Protein AF-A0AAD9R3Z1-F1 (afdb_monomer_lite)

pLDDT: mean 74.94, std 15.45, range [38.84, 93.56]

Organism: Acropora cervicornis (NCBI:txid6130)

Sequence (101 aa):
MEQMSFESDPRYQEARKKLLFSDGVRTALVLTSLLTLFPIGIVSIVFWILARKAGGRGSKRQEAENYHEAETMALTSISFGLCAVLTIFICIPQLRDYGVE

Secondary structure (DSSP, 8-state):
-----GGG-HHHHHHHTTSTTTSHHHHHHHHHHHHTHHHHHHHHHHHHHHHHHHHHTT-HHHHHHHHHHHHHHHHHHHHHHHHHHHHHHHHHHHHHTT---

Structure (mmCIF, N/CA/C/O backbone):
data_AF-A0AAD9R3Z1-F1
#
_entry.id   AF-A0AAD9R3Z1-F1
#
loop_
_atom_site.group_PDB
_atom_site.id
_atom_site.type_symbol
_atom_site.label_atom_id
_atom_site.label_alt_id
_atom_site.label_comp_id
_atom_site.label_asym_id
_atom_site.label_entity_id
_atom_site.label_seq_id
_atom_site.pdbx_PDB_ins_code
_atom_site.Cartn_x
_atom_site.Cartn_y
_atom_site.Cartn_z
_atom_site.occupancy
_atom_site.B_iso_or_equiv
_atom_site.auth_seq_id
_atom_site.auth_comp_id
_atom_site.auth_asym_id
_atom_site.auth_atom_id
_atom_site.pdbx_PDB_model_num
ATOM 1 N N . MET A 1 1 ? 39.794 10.549 -30.277 1.00 39.59 1 MET A N 1
ATOM 2 C CA . MET A 1 1 ? 39.083 9.535 -29.475 1.00 39.59 1 MET A CA 1
ATOM 3 C C . MET A 1 1 ? 37.641 9.593 -29.910 1.00 39.59 1 MET A C 1
ATOM 5 O O . MET A 1 1 ? 36.963 10.559 -29.589 1.00 39.59 1 MET A O 1
ATOM 9 N N . GLU A 1 2 ? 37.241 8.654 -30.761 1.00 43.34 2 GLU A N 1
ATOM 10 C CA . GLU A 1 2 ? 35.871 8.552 -31.252 1.00 43.34 2 GLU A CA 1
ATOM 11 C C . GLU A 1 2 ? 34.938 8.356 -30.056 1.00 43.34 2 GLU A C 1
ATOM 13 O O . GLU A 1 2 ? 35.079 7.394 -29.300 1.00 43.34 2 GLU A O 1
ATOM 18 N N . GLN A 1 3 ? 34.002 9.286 -29.871 1.00 44.81 3 GLN A N 1
ATOM 19 C CA . GLN A 1 3 ? 32.783 9.024 -29.120 1.00 44.81 3 GLN A CA 1
ATOM 20 C C . GLN A 1 3 ? 32.008 7.974 -29.917 1.00 44.81 3 GLN A C 1
ATOM 22 O O . GLN A 1 3 ? 31.123 8.297 -30.704 1.00 44.81 3 GLN A O 1
ATOM 27 N N . MET A 1 4 ? 32.394 6.708 -29.768 1.00 46.19 4 MET A N 1
ATOM 28 C CA . MET A 1 4 ? 31.531 5.595 -30.122 1.00 46.19 4 MET A CA 1
ATOM 29 C C . MET A 1 4 ? 30.273 5.810 -29.281 1.00 46.19 4 MET A C 1
ATOM 31 O O . MET A 1 4 ? 30.323 5.728 -28.054 1.00 46.19 4 MET A O 1
ATOM 35 N N . SER A 1 5 ? 29.205 6.265 -29.938 1.00 54.53 5 SER A N 1
ATOM 36 C CA . SER A 1 5 ? 27.940 6.611 -29.303 1.00 54.53 5 SER A CA 1
ATOM 37 C C . SER A 1 5 ? 27.541 5.453 -28.391 1.00 54.53 5 SER A C 1
ATOM 39 O O . SER A 1 5 ? 27.320 4.338 -28.862 1.00 54.53 5 SER A O 1
ATOM 41 N N . PHE A 1 6 ? 27.503 5.700 -27.082 1.00 54.81 6 PHE A N 1
ATOM 42 C CA . PHE A 1 6 ? 27.149 4.707 -26.065 1.00 54.81 6 PHE A CA 1
ATOM 43 C C . PHE A 1 6 ? 25.771 4.068 -26.348 1.00 54.81 6 PHE A C 1
ATOM 45 O O . PHE A 1 6 ? 25.531 2.918 -25.995 1.00 54.81 6 PHE A O 1
ATOM 52 N N . GLU A 1 7 ? 24.899 4.772 -27.080 1.00 55.41 7 GLU A N 1
ATOM 53 C CA . GLU A 1 7 ? 23.609 4.279 -27.588 1.00 55.41 7 GLU A CA 1
ATOM 54 C C . GLU A 1 7 ? 23.714 3.205 -28.682 1.00 55.41 7 GLU A C 1
ATOM 56 O O . GLU A 1 7 ? 22.800 2.385 -28.830 1.00 55.41 7 GLU A O 1
ATOM 61 N N . SER A 1 8 ? 24.809 3.199 -29.445 1.00 57.25 8 SER A N 1
ATOM 62 C CA . SER A 1 8 ? 25.061 2.258 -30.545 1.00 57.25 8 SER A CA 1
ATOM 63 C C . SER A 1 8 ? 25.793 0.982 -30.114 1.00 57.25 8 SER A C 1
ATOM 65 O O . SER A 1 8 ? 25.954 0.070 -30.925 1.00 57.25 8 SER A O 1
ATOM 67 N N . ASP A 1 9 ? 26.205 0.881 -28.843 1.00 67.75 9 ASP A N 1
ATOM 68 C CA . ASP A 1 9 ? 26.848 -0.325 -28.323 1.00 67.75 9 ASP A CA 1
ATOM 69 C C . ASP A 1 9 ? 25.824 -1.483 -28.262 1.00 67.75 9 ASP A C 1
ATOM 71 O O . ASP A 1 9 ? 24.805 -1.390 -27.560 1.00 67.75 9 ASP A O 1
ATOM 75 N N . PRO A 1 10 ? 26.068 -2.608 -28.961 1.00 67.06 10 PRO A N 1
ATOM 76 C CA . PRO A 1 10 ? 25.160 -3.751 -28.963 1.00 67.06 10 PRO A CA 1
ATOM 77 C C . PRO A 1 10 ? 24.944 -4.342 -27.562 1.00 67.06 10 PRO A C 1
ATOM 79 O O . PRO A 1 10 ? 23.859 -4.853 -27.283 1.00 67.06 10 PRO A O 1
ATOM 82 N N . ARG A 1 11 ? 25.915 -4.229 -26.644 1.00 69.12 11 ARG A N 1
ATOM 83 C CA . ARG A 1 11 ? 25.767 -4.685 -25.250 1.00 69.12 11 ARG A CA 1
ATOM 84 C C . ARG A 1 11 ? 24.831 -3.784 -24.453 1.00 69.12 11 ARG A C 1
ATOM 86 O O . ARG A 1 11 ? 24.079 -4.281 -23.614 1.00 69.12 11 ARG A O 1
ATOM 93 N N . TYR A 1 12 ? 24.847 -2.480 -24.727 1.00 65.94 12 TYR A N 1
ATOM 94 C CA . TYR A 1 12 ? 23.915 -1.526 -24.128 1.00 65.94 12 TYR A CA 1
ATOM 95 C C . TYR A 1 12 ? 22.488 -1.790 -24.627 1.00 65.94 12 TYR A C 1
ATOM 97 O O . TYR A 1 12 ? 21.566 -1.907 -23.823 1.00 65.94 12 TYR A O 1
ATOM 105 N N . GLN A 1 13 ? 22.310 -2.024 -25.929 1.00 62.50 13 GLN A N 1
ATOM 106 C CA . GLN A 1 13 ? 21.031 -2.429 -26.534 1.00 62.50 13 GLN A CA 1
ATOM 107 C C . GLN A 1 13 ? 20.489 -3.754 -25.957 1.00 62.50 13 GLN A C 1
ATOM 109 O O . GLN A 1 13 ? 19.287 -3.908 -25.727 1.00 62.50 13 GLN A O 1
ATOM 114 N N . GLU A 1 14 ? 21.362 -4.718 -25.676 1.00 65.12 14 GLU A N 1
ATOM 115 C CA . GLU A 1 14 ? 20.974 -6.016 -25.118 1.00 65.12 14 GLU A CA 1
ATOM 116 C C . GLU A 1 14 ? 20.652 -5.946 -23.614 1.00 65.12 14 GLU A C 1
ATOM 118 O O . GLU A 1 14 ? 19.704 -6.581 -23.145 1.00 65.12 14 GLU A O 1
ATOM 123 N N . ALA A 1 15 ? 21.382 -5.122 -22.854 1.00 64.50 15 ALA A N 1
ATOM 124 C CA . ALA A 1 15 ? 21.049 -4.793 -21.468 1.00 64.50 15 ALA A CA 1
ATOM 125 C C . ALA A 1 15 ? 19.725 -4.013 -21.371 1.00 64.50 15 ALA A C 1
ATOM 127 O O . ALA A 1 15 ? 18.929 -4.260 -20.464 1.00 64.50 15 ALA A O 1
ATOM 128 N N . ARG A 1 16 ? 19.439 -3.145 -22.350 1.00 62.16 16 ARG A N 1
ATOM 129 C CA . ARG A 1 16 ? 18.180 -2.391 -22.465 1.00 62.16 16 ARG A CA 1
ATOM 130 C C . ARG A 1 16 ? 16.954 -3.280 -22.646 1.00 62.16 16 ARG A C 1
ATOM 132 O O . ARG A 1 16 ? 15.946 -3.053 -21.987 1.00 62.16 16 ARG A O 1
ATOM 139 N N . LYS A 1 17 ? 17.040 -4.338 -23.458 1.00 61.06 17 LYS A N 1
ATOM 140 C CA . LYS A 1 17 ? 15.951 -5.329 -23.616 1.00 61.06 17 LYS A CA 1
ATOM 141 C C . LYS A 1 17 ? 15.630 -6.096 -22.326 1.00 61.06 17 LYS A C 1
ATOM 143 O O . LYS A 1 17 ? 14.584 -6.727 -22.217 1.00 61.06 17 LYS A O 1
ATOM 148 N N . LYS A 1 18 ? 16.524 -6.055 -21.334 1.00 63.00 18 LYS A N 1
ATOM 149 C CA . LYS A 1 18 ? 16.330 -6.670 -20.012 1.00 63.00 18 LYS A CA 1
ATOM 150 C C . LYS A 1 18 ? 15.752 -5.690 -18.986 1.00 63.00 18 LYS A C 1
ATOM 152 O O . LYS A 1 18 ? 15.618 -6.067 -17.822 1.00 63.00 18 LYS A O 1
ATOM 157 N N . LEU A 1 19 ? 15.413 -4.457 -19.369 1.00 64.25 19 LEU A N 1
ATOM 158 C CA . LEU A 1 19 ? 14.803 -3.489 -18.459 1.00 64.25 19 LEU A CA 1
ATOM 159 C C . LEU A 1 19 ? 13.383 -3.910 -18.067 1.00 64.25 19 LEU A C 1
ATOM 161 O O . LEU A 1 19 ? 12.645 -4.513 -18.847 1.00 64.25 19 LEU A O 1
ATOM 165 N N . LEU A 1 20 ? 13.015 -3.577 -16.829 1.00 58.25 20 LEU A N 1
ATOM 166 C CA . LEU A 1 20 ? 11.794 -4.016 -16.142 1.00 58.25 20 LEU A CA 1
ATOM 167 C C . LEU A 1 20 ? 10.493 -3.715 -16.900 1.00 58.25 20 LEU A C 1
ATOM 169 O O . LEU A 1 20 ? 9.535 -4.466 -16.756 1.00 58.25 20 LEU A O 1
ATOM 173 N N . PHE A 1 21 ? 10.485 -2.666 -17.725 1.00 58.59 21 PHE A N 1
ATOM 174 C CA . PHE A 1 21 ? 9.307 -2.210 -18.464 1.00 58.59 21 PHE A CA 1
ATOM 175 C C . PHE A 1 21 ? 9.384 -2.413 -19.983 1.00 58.59 21 PHE A C 1
ATOM 177 O O . PHE A 1 21 ? 8.417 -2.119 -20.675 1.00 58.59 21 PHE A O 1
ATOM 184 N N . SER A 1 22 ? 10.501 -2.931 -20.517 1.00 60.00 22 SER A N 1
ATOM 185 C CA . SER A 1 22 ? 10.593 -3.265 -21.953 1.00 60.00 22 SER A CA 1
ATOM 186 C C . SER A 1 22 ? 9.930 -4.612 -22.277 1.00 60.00 22 SER A C 1
ATOM 188 O O . SER A 1 22 ? 9.587 -4.892 -23.420 1.00 60.00 22 SER A O 1
ATOM 190 N N . ASP A 1 23 ? 9.720 -5.434 -21.246 1.00 65.06 23 ASP A N 1
ATOM 191 C CA . ASP A 1 23 ? 9.065 -6.734 -21.326 1.00 65.06 23 ASP A CA 1
ATOM 192 C C . ASP A 1 23 ? 7.702 -6.666 -20.616 1.00 65.06 23 ASP A C 1
ATOM 194 O O . ASP A 1 23 ? 7.613 -6.439 -19.401 1.00 65.06 23 ASP A O 1
ATOM 198 N N . GLY A 1 24 ? 6.619 -6.844 -21.380 1.00 63.09 24 GLY A N 1
ATOM 199 C CA . GLY A 1 24 ? 5.245 -6.787 -20.872 1.00 63.09 24 GLY A CA 1
ATOM 200 C C . GLY A 1 24 ? 4.980 -7.799 -19.754 1.00 63.09 24 GLY A C 1
ATOM 201 O O . GLY A 1 24 ? 4.191 -7.522 -18.851 1.00 63.09 24 GLY A O 1
ATOM 202 N N . VAL A 1 25 ? 5.703 -8.925 -19.743 1.00 68.44 25 VAL A N 1
ATOM 203 C CA . VAL A 1 25 ? 5.595 -9.952 -18.695 1.00 68.44 25 VAL A CA 1
ATOM 204 C C . VAL A 1 25 ? 6.157 -9.447 -17.366 1.00 68.44 25 VAL A C 1
ATOM 206 O O . VAL A 1 25 ? 5.552 -9.661 -16.317 1.00 68.44 25 VAL A O 1
ATOM 209 N N . ARG A 1 26 ? 7.282 -8.723 -17.388 1.00 67.06 26 ARG A N 1
ATOM 210 C CA . ARG A 1 26 ? 7.897 -8.149 -16.178 1.00 67.06 26 ARG A CA 1
ATOM 211 C C . ARG A 1 26 ? 7.054 -7.019 -15.604 1.00 67.06 26 ARG A C 1
ATOM 213 O O . ARG A 1 26 ? 6.835 -6.979 -14.395 1.00 67.06 26 ARG A O 1
ATOM 220 N N . THR A 1 27 ? 6.513 -6.168 -16.473 1.00 69.75 27 THR A N 1
ATOM 221 C CA . THR A 1 27 ? 5.565 -5.114 -16.080 1.00 69.75 27 THR A CA 1
ATOM 222 C C . THR A 1 27 ? 4.315 -5.715 -15.443 1.00 69.75 27 THR A C 1
ATOM 224 O O . THR A 1 27 ? 3.901 -5.284 -14.367 1.00 69.75 27 THR A O 1
ATOM 227 N N . ALA A 1 28 ? 3.745 -6.759 -16.054 1.00 70.00 28 ALA A N 1
ATOM 228 C CA . ALA A 1 28 ? 2.603 -7.474 -15.496 1.00 70.00 28 ALA A CA 1
ATOM 229 C C . ALA A 1 28 ? 2.931 -8.105 -14.135 1.00 70.00 28 ALA A C 1
ATOM 231 O O . ALA A 1 28 ? 2.103 -8.053 -13.229 1.00 70.00 28 ALA A O 1
ATOM 232 N N . LEU A 1 29 ? 4.140 -8.642 -13.949 1.00 75.62 29 LEU A N 1
ATOM 233 C CA . LEU A 1 29 ? 4.573 -9.246 -12.687 1.00 75.62 29 LEU A CA 1
ATOM 234 C C . LEU A 1 29 ? 4.706 -8.207 -11.559 1.00 75.62 29 LEU A C 1
ATOM 236 O O . LEU A 1 29 ? 4.288 -8.473 -10.433 1.00 75.62 29 LEU A O 1
ATOM 240 N N . VAL A 1 30 ? 5.194 -7.000 -11.867 1.00 74.69 30 VAL A N 1
ATOM 241 C CA . VAL A 1 30 ? 5.237 -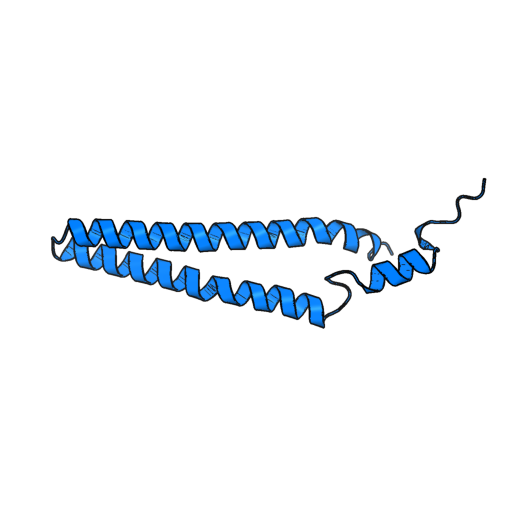5.864 -10.925 1.00 74.69 30 VAL A CA 1
ATOM 242 C C . VAL A 1 30 ? 3.833 -5.341 -10.601 1.00 74.69 30 VAL A C 1
ATOM 244 O O . VAL A 1 30 ? 3.512 -5.086 -9.444 1.00 74.69 30 VAL A O 1
ATOM 247 N N . LEU A 1 31 ? 2.953 -5.215 -11.594 1.00 73.50 31 LEU A N 1
ATOM 248 C CA . LEU A 1 31 ? 1.560 -4.821 -11.347 1.00 73.50 31 LEU A CA 1
ATOM 249 C C . LEU A 1 31 ? 0.799 -5.888 -10.542 1.00 73.50 31 LEU A C 1
ATOM 251 O O . LEU A 1 31 ? -0.032 -5.563 -9.696 1.00 73.50 31 LEU A O 1
ATOM 255 N N . THR A 1 32 ? 1.117 -7.166 -10.751 1.00 77.50 32 THR A N 1
ATOM 256 C CA . THR A 1 32 ? 0.523 -8.276 -9.994 1.00 77.50 32 THR A CA 1
ATOM 257 C C . THR A 1 32 ? 1.048 -8.332 -8.560 1.00 77.50 32 THR A C 1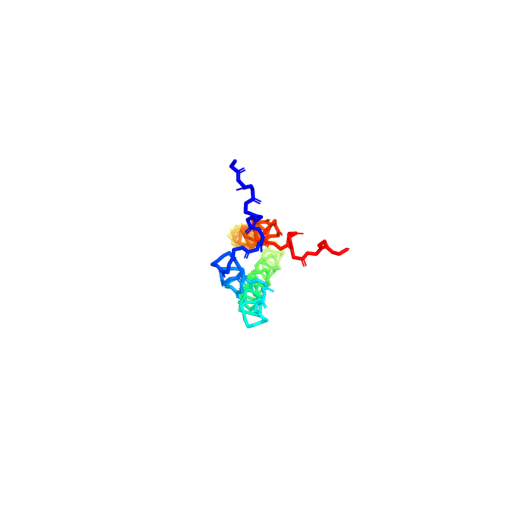
ATOM 259 O O . THR A 1 32 ? 0.297 -8.679 -7.652 1.00 77.50 32 THR A O 1
ATOM 262 N N . SER A 1 33 ? 2.299 -7.943 -8.300 1.00 76.00 33 SER A N 1
ATOM 263 C CA . SER A 1 33 ? 2.784 -7.845 -6.918 1.00 76.00 33 SER A CA 1
ATOM 264 C C . SER A 1 33 ? 2.097 -6.706 -6.156 1.00 76.00 33 SER A C 1
ATOM 266 O O . SER A 1 33 ? 1.761 -6.873 -4.984 1.00 76.00 33 SER A O 1
ATOM 268 N N . LEU A 1 34 ? 1.765 -5.602 -6.833 1.00 73.19 34 LEU A N 1
ATOM 269 C CA . LEU A 1 34 ? 0.980 -4.497 -6.269 1.00 73.19 34 LEU A CA 1
ATOM 270 C C . LEU A 1 34 ? -0.455 -4.889 -5.883 1.00 73.19 34 LEU A C 1
ATOM 272 O O . LEU A 1 34 ? -0.995 -4.348 -4.917 1.00 73.19 34 LEU A O 1
ATOM 276 N N . LEU A 1 35 ? -1.063 -5.861 -6.575 1.00 78.50 35 LEU A N 1
ATOM 277 C CA . LEU A 1 35 ? -2.401 -6.379 -6.250 1.00 78.50 35 LEU A CA 1
ATOM 278 C C . LEU A 1 35 ? -2.489 -6.940 -4.823 1.00 78.50 35 LEU A C 1
ATOM 280 O O . LEU A 1 35 ? -3.557 -6.890 -4.217 1.00 78.50 35 LEU A O 1
ATOM 284 N N . THR A 1 36 ? -1.378 -7.419 -4.257 1.00 75.31 36 THR A N 1
ATOM 285 C CA . THR A 1 36 ? -1.340 -7.938 -2.878 1.00 75.31 36 THR A CA 1
ATOM 286 C C . THR A 1 36 ? -1.485 -6.851 -1.810 1.00 75.31 36 THR A C 1
ATOM 288 O O . THR A 1 36 ? -1.841 -7.160 -0.675 1.00 75.31 36 THR A O 1
ATOM 291 N N . LEU A 1 37 ? -1.298 -5.575 -2.161 1.00 74.88 37 LEU A N 1
ATOM 292 C CA . LEU A 1 37 ? -1.467 -4.449 -1.235 1.00 74.88 37 LEU A CA 1
ATOM 293 C C . LEU A 1 37 ? -2.933 -4.048 -1.059 1.00 74.88 37 LEU A C 1
ATOM 295 O O . LEU A 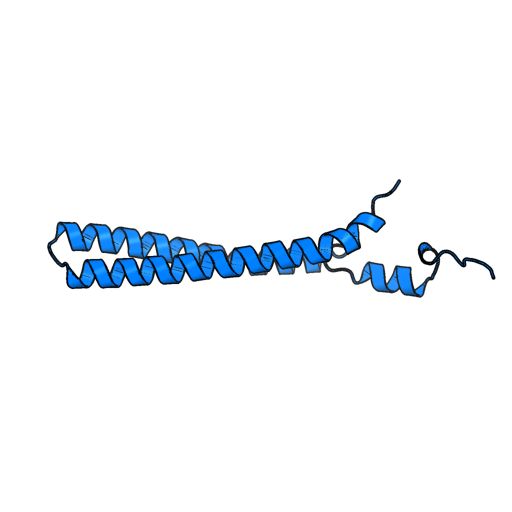1 37 ? -3.331 -3.585 0.008 1.00 74.88 37 LEU A O 1
ATOM 299 N N . PHE A 1 38 ? -3.759 -4.284 -2.079 1.00 77.94 38 PHE A N 1
ATOM 300 C CA . PHE A 1 38 ? -5.192 -4.006 -2.039 1.00 77.94 38 PHE A CA 1
ATOM 301 C C . PHE A 1 38 ? -5.930 -4.712 -0.880 1.00 77.94 38 PHE A C 1
ATOM 303 O O . PHE A 1 38 ? -6.641 -4.028 -0.137 1.00 77.94 38 PHE A O 1
ATOM 310 N N . PRO A 1 39 ? -5.754 -6.029 -0.632 1.00 83.62 39 PRO A N 1
ATOM 311 C CA . PRO A 1 39 ? -6.396 -6.691 0.501 1.00 83.62 39 PRO A CA 1
ATOM 312 C C . PRO A 1 39 ? -5.913 -6.170 1.862 1.00 83.62 39 PRO A C 1
ATOM 314 O O . PRO A 1 39 ? -6.718 -6.118 2.788 1.00 83.62 39 PRO A O 1
ATOM 317 N N . ILE A 1 40 ? -4.658 -5.719 1.994 1.00 84.94 40 ILE A N 1
ATOM 318 C CA . ILE A 1 40 ? -4.146 -5.126 3.247 1.00 84.94 40 ILE A CA 1
ATOM 319 C C . ILE A 1 40 ? -4.901 -3.826 3.565 1.00 84.94 40 ILE A C 1
ATOM 321 O O . ILE A 1 40 ? -5.360 -3.629 4.692 1.00 84.94 40 ILE A O 1
ATOM 325 N N . GLY A 1 41 ? -5.111 -2.975 2.555 1.00 85.00 41 GLY A N 1
ATOM 326 C CA . GLY A 1 41 ? -5.930 -1.768 2.689 1.00 85.00 41 GLY A CA 1
ATOM 327 C C . GLY A 1 41 ? -7.380 -2.072 3.086 1.00 85.00 41 GLY A C 1
ATOM 328 O O . GLY A 1 41 ? -7.932 -1.409 3.965 1.00 85.00 41 GLY A O 1
ATOM 329 N N . ILE A 1 42 ? -7.990 -3.116 2.511 1.00 88.69 42 ILE A N 1
ATOM 330 C CA . ILE A 1 42 ? -9.346 -3.553 2.892 1.00 88.69 42 ILE A CA 1
ATOM 331 C C . ILE A 1 42 ? -9.391 -4.002 4.357 1.00 88.69 42 ILE A C 1
ATOM 333 O O . ILE A 1 42 ? -10.307 -3.616 5.084 1.00 88.69 42 ILE A O 1
ATOM 337 N N . VAL A 1 43 ? -8.412 -4.790 4.809 1.00 89.69 43 VAL A N 1
ATOM 338 C CA . VAL A 1 43 ? -8.342 -5.264 6.201 1.00 89.69 43 VAL A CA 1
ATOM 339 C C . VAL A 1 43 ? -8.245 -4.089 7.179 1.00 89.69 43 VAL A C 1
ATOM 341 O O . VAL A 1 43 ? -8.950 -4.086 8.189 1.00 89.69 43 VAL A O 1
ATOM 344 N N . SER A 1 44 ? -7.471 -3.049 6.853 1.00 91.44 44 SER A N 1
ATOM 345 C CA . SER A 1 44 ? -7.427 -1.813 7.648 1.00 91.44 44 SER A CA 1
ATOM 346 C C . SER A 1 44 ? -8.814 -1.164 7.796 1.00 91.44 44 SER A C 1
ATOM 348 O O . SER A 1 44 ? -9.237 -0.843 8.910 1.00 91.44 44 SER A O 1
ATOM 350 N N . ILE A 1 45 ? -9.577 -1.056 6.700 1.00 91.94 45 ILE A N 1
ATOM 351 C CA . ILE A 1 45 ? -10.948 -0.514 6.724 1.00 91.94 45 ILE A CA 1
ATOM 352 C C . ILE A 1 45 ? -11.867 -1.379 7.600 1.00 91.94 45 ILE A C 1
ATOM 354 O O . ILE A 1 45 ? -12.678 -0.846 8.361 1.00 91.94 45 ILE A O 1
ATOM 358 N N . VAL A 1 46 ? -11.740 -2.707 7.533 1.00 93.50 46 VAL A N 1
ATOM 359 C CA . VAL A 1 46 ? -12.522 -3.627 8.374 1.00 93.50 46 VAL A CA 1
ATOM 360 C C . VAL A 1 46 ? -12.242 -3.381 9.857 1.00 93.50 46 VAL A C 1
ATOM 362 O O . VAL A 1 46 ? -13.194 -3.212 10.625 1.00 93.50 46 VAL A O 1
ATOM 365 N N . PHE A 1 47 ? -10.973 -3.295 10.265 1.00 92.31 47 PHE A N 1
ATOM 366 C CA . PHE A 1 47 ? -10.612 -3.001 11.656 1.00 92.31 47 PHE A CA 1
ATOM 367 C C . PHE A 1 47 ? -11.106 -1.624 12.109 1.00 92.31 47 PHE A C 1
ATOM 369 O O . PHE A 1 47 ? -11.627 -1.500 13.218 1.00 92.31 47 PHE A O 1
ATOM 376 N N . TRP A 1 48 ? -11.072 -0.617 11.235 1.00 92.75 48 TRP A N 1
ATOM 377 C CA . TRP A 1 48 ? -11.643 0.699 11.528 1.00 92.75 48 TRP A CA 1
ATOM 378 C C . TRP A 1 48 ? -13.162 0.640 11.780 1.00 92.75 48 TRP A C 1
ATOM 380 O O . TRP A 1 48 ? -13.668 1.227 12.742 1.00 92.75 48 TRP A O 1
ATOM 390 N N . ILE A 1 49 ? -13.907 -0.129 10.975 1.00 93.44 49 ILE A N 1
ATOM 391 C CA . ILE A 1 49 ? -15.349 -0.354 11.188 1.00 93.44 49 ILE A CA 1
ATOM 392 C C . ILE A 1 49 ? -15.598 -1.098 12.511 1.00 93.44 49 ILE A C 1
ATOM 394 O O . ILE A 1 49 ? -16.546 -0.773 13.236 1.00 93.44 49 ILE A O 1
ATOM 398 N N . LEU A 1 50 ? -14.771 -2.094 12.841 1.00 90.00 50 LEU A N 1
ATOM 399 C CA . LEU A 1 50 ? -14.868 -2.839 14.100 1.00 90.00 50 LEU A CA 1
ATOM 400 C C . LEU A 1 50 ? -14.582 -1.949 15.314 1.00 90.00 50 LEU A C 1
ATOM 402 O O . LEU A 1 50 ? -15.327 -2.023 16.294 1.00 90.00 50 LEU A O 1
ATOM 406 N N . ALA A 1 51 ? -13.592 -1.059 15.228 1.00 88.62 51 ALA A N 1
ATOM 407 C CA . ALA A 1 51 ? -13.290 -0.074 16.263 1.00 88.62 51 ALA A CA 1
ATOM 408 C C . ALA A 1 51 ? -14.496 0.837 16.530 1.00 88.62 51 ALA A C 1
ATOM 410 O O . ALA A 1 51 ? -14.967 0.939 17.664 1.00 88.62 51 ALA A O 1
ATOM 411 N N . ARG A 1 52 ? -15.096 1.389 15.465 1.00 91.00 52 ARG A N 1
ATOM 412 C CA . ARG A 1 52 ? -16.309 2.226 15.542 1.00 91.00 52 ARG A CA 1
ATOM 413 C C . ARG A 1 52 ? -17.480 1.489 16.202 1.00 91.00 52 ARG A C 1
ATOM 415 O O . ARG A 1 52 ? -18.192 2.065 17.026 1.00 91.00 52 ARG A O 1
ATOM 422 N N . LYS A 1 53 ? -17.680 0.206 15.874 1.00 91.19 53 LYS A N 1
ATOM 423 C CA . LYS A 1 53 ? -18.714 -0.636 16.505 1.00 91.19 53 LYS A CA 1
ATOM 424 C C . LYS A 1 53 ? -18.418 -0.922 17.981 1.00 91.19 53 LYS A C 1
ATOM 426 O O . LYS A 1 53 ? -19.355 -0.956 18.776 1.00 91.19 53 LYS A O 1
ATOM 431 N N . ALA A 1 54 ? -17.156 -1.134 18.351 1.00 87.00 54 ALA A N 1
ATOM 432 C CA . ALA A 1 54 ? -16.748 -1.370 19.736 1.00 87.00 54 ALA A CA 1
ATOM 433 C C . ALA A 1 54 ? -16.943 -0.119 20.612 1.00 87.00 54 ALA A C 1
ATOM 435 O O . ALA A 1 54 ? -17.485 -0.238 21.715 1.00 87.00 54 ALA A O 1
ATOM 436 N N . GLY A 1 55 ? -16.619 1.067 20.086 1.00 85.75 55 GLY A N 1
ATOM 437 C CA . GLY A 1 55 ? -16.869 2.347 20.756 1.00 85.75 55 GLY A CA 1
ATOM 438 C C . GLY A 1 55 ? -18.356 2.604 20.998 1.00 85.75 55 GLY A C 1
ATOM 439 O O . GLY A 1 55 ? -18.761 2.943 22.109 1.00 85.75 55 GLY A O 1
ATOM 440 N N . GLY A 1 56 ? -19.208 2.299 20.010 1.00 87.94 56 GLY A N 1
ATOM 441 C CA . GLY A 1 56 ? -20.668 2.362 20.167 1.00 87.94 56 GLY A CA 1
ATOM 442 C C . GLY A 1 56 ? -21.246 1.387 21.206 1.00 87.94 56 GLY A C 1
ATOM 443 O O . GLY A 1 56 ? -22.357 1.593 21.685 1.00 87.94 56 GLY A O 1
ATOM 444 N N . ARG A 1 57 ? -20.500 0.339 21.580 1.00 91.31 57 ARG A N 1
ATOM 445 C CA . ARG A 1 57 ? -20.866 -0.634 22.627 1.00 91.31 57 ARG A CA 1
ATOM 446 C C . ARG A 1 57 ? -20.221 -0.332 23.987 1.00 91.31 57 ARG A C 1
ATOM 448 O O . ARG A 1 57 ? -20.398 -1.111 24.918 1.00 91.31 57 ARG A O 1
ATOM 455 N N . GLY A 1 58 ? -19.458 0.757 24.106 1.00 86.44 58 GLY A N 1
ATOM 456 C CA . GLY A 1 58 ? -18.755 1.135 25.336 1.00 86.44 58 GLY A CA 1
ATOM 457 C C . GLY A 1 58 ? -17.511 0.293 25.653 1.00 86.44 58 GLY A C 1
ATOM 458 O O . GLY A 1 58 ? -16.937 0.435 26.733 1.00 86.44 58 GLY A O 1
ATOM 459 N N . SER A 1 59 ? -17.059 -0.563 24.729 1.00 89.00 59 SER A N 1
ATOM 460 C CA . SER A 1 59 ? -15.886 -1.426 24.922 1.00 89.00 59 SER A CA 1
ATOM 461 C C . SER A 1 59 ? -14.593 -0.680 24.569 1.00 89.00 59 SER A C 1
ATOM 463 O O . SER A 1 59 ? -13.966 -0.937 23.542 1.00 89.00 59 SER A O 1
ATOM 465 N N . LYS A 1 60 ? -14.190 0.266 25.430 1.00 88.75 60 LYS A N 1
ATOM 466 C CA . LYS A 1 60 ? -13.054 1.182 25.183 1.00 88.75 60 LYS A CA 1
ATOM 467 C C . LYS A 1 60 ? -11.727 0.472 24.895 1.00 88.75 60 LYS A C 1
ATOM 469 O O . LYS A 1 60 ? -10.941 0.941 24.082 1.00 88.75 60 LYS A O 1
ATOM 474 N N . ARG A 1 61 ? -11.473 -0.664 25.554 1.00 91.19 61 ARG A N 1
ATOM 475 C CA . ARG A 1 61 ? -10.246 -1.449 25.343 1.00 91.19 61 ARG A CA 1
ATOM 476 C C . ARG A 1 61 ? -10.213 -2.072 23.946 1.00 91.19 61 ARG A C 1
ATOM 478 O O . ARG A 1 61 ? -9.224 -1.939 23.241 1.00 91.19 61 ARG A O 1
ATOM 485 N N . GLN A 1 62 ? -11.318 -2.689 23.539 1.00 87.62 62 GLN A N 1
ATOM 486 C CA . GLN A 1 62 ? -11.437 -3.328 22.231 1.00 87.62 62 GLN A CA 1
ATOM 487 C C . GLN A 1 62 ? -11.489 -2.302 21.090 1.00 87.62 62 GLN A C 1
ATOM 489 O O . GLN A 1 62 ? -11.015 -2.567 19.991 1.00 87.62 62 GLN A O 1
ATOM 494 N N . GLU A 1 63 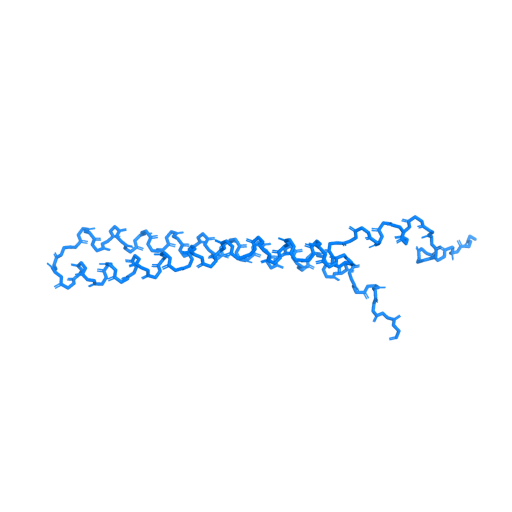? -12.058 -1.122 21.337 1.00 90.31 63 GLU A N 1
ATOM 495 C CA . GLU A 1 63 ? -11.993 0.011 20.412 1.00 90.31 63 GLU A CA 1
ATOM 496 C C . GLU A 1 63 ? -10.542 0.444 20.156 1.00 90.31 63 GLU A C 1
ATOM 498 O O . GLU A 1 63 ? -10.142 0.549 18.998 1.00 90.31 63 GLU A O 1
ATOM 503 N N . ALA A 1 64 ? -9.748 0.630 21.216 1.00 91.38 64 ALA A N 1
ATOM 504 C CA . ALA A 1 64 ? -8.343 1.020 21.101 1.00 91.38 64 ALA A CA 1
ATOM 505 C C . ALA A 1 64 ? -7.491 -0.041 20.380 1.00 91.38 64 ALA A C 1
ATOM 507 O O . ALA A 1 64 ? -6.722 0.304 19.486 1.00 91.38 64 ALA A O 1
ATOM 508 N N .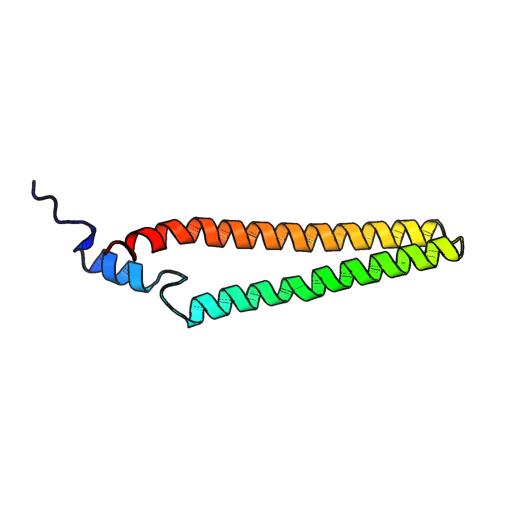 GLU A 1 65 ? -7.666 -1.324 20.719 1.00 92.81 65 GLU A N 1
ATOM 509 C CA . GLU A 1 65 ? -6.967 -2.438 20.059 1.00 92.81 65 GLU A CA 1
ATOM 510 C C . GLU A 1 65 ? -7.302 -2.497 18.555 1.00 92.81 65 GLU A C 1
ATOM 512 O O . GLU A 1 65 ? -6.404 -2.588 17.722 1.00 92.81 65 GLU A O 1
ATOM 517 N N . ASN A 1 66 ? -8.577 -2.342 18.177 1.00 91.75 66 ASN A N 1
ATOM 518 C CA . ASN A 1 66 ? -8.978 -2.344 16.767 1.00 91.75 66 ASN A CA 1
ATOM 519 C C . ASN A 1 66 ? -8.469 -1.116 15.989 1.00 91.75 66 ASN A C 1
ATOM 521 O O . ASN A 1 66 ? -8.143 -1.248 14.810 1.00 91.75 66 ASN A O 1
ATOM 525 N N . TYR A 1 67 ? -8.398 0.073 16.604 1.00 93.00 67 TYR A N 1
ATOM 526 C CA . TYR A 1 67 ? -7.807 1.245 15.944 1.00 93.00 67 TYR A CA 1
ATOM 527 C C . TYR A 1 67 ? -6.305 1.077 15.720 1.00 93.00 67 TYR A C 1
ATOM 529 O O . TYR A 1 67 ? -5.829 1.395 14.632 1.00 93.00 67 TYR A O 1
ATOM 537 N N . HIS A 1 68 ? -5.582 0.536 16.704 1.00 93.56 68 HIS A N 1
ATOM 538 C CA . HIS A 1 68 ? -4.159 0.233 16.555 1.00 93.56 68 HIS A CA 1
ATOM 539 C C . HIS A 1 68 ? -3.926 -0.748 15.397 1.00 93.56 68 HIS A C 1
ATOM 541 O O . HIS A 1 68 ? -3.030 -0.553 14.571 1.00 93.56 68 HIS A O 1
ATOM 547 N N . GLU A 1 69 ? -4.739 -1.801 15.307 1.00 92.06 69 GLU A N 1
ATOM 548 C CA . GLU A 1 69 ? -4.616 -2.788 14.233 1.00 92.06 69 GLU A CA 1
ATOM 549 C C . GLU A 1 69 ? -4.937 -2.165 12.864 1.00 92.06 69 GLU A C 1
ATOM 551 O O . GLU A 1 69 ? -4.199 -2.360 11.897 1.00 92.06 69 GLU A O 1
ATOM 556 N N . ALA A 1 70 ? -5.982 -1.332 12.785 1.00 91.75 70 ALA A N 1
ATOM 557 C CA . ALA A 1 70 ? -6.323 -0.594 11.569 1.00 91.75 70 ALA A CA 1
ATOM 558 C C . ALA A 1 70 ? -5.170 0.309 11.099 1.00 91.75 70 ALA A C 1
ATOM 560 O O . ALA A 1 70 ? -4.848 0.319 9.907 1.00 91.75 70 ALA A O 1
ATOM 561 N N . GLU A 1 71 ? -4.541 1.037 12.023 1.00 91.38 71 GLU A N 1
ATOM 562 C CA . GLU A 1 71 ? -3.408 1.923 11.751 1.00 91.38 71 GLU A CA 1
ATOM 563 C C . GLU A 1 71 ? -2.168 1.141 11.304 1.00 91.38 71 GLU A C 1
ATOM 565 O O . GLU A 1 71 ? -1.544 1.495 10.305 1.00 91.38 71 GLU A O 1
ATOM 570 N N . THR A 1 72 ? -1.853 0.031 11.971 1.00 92.12 72 THR A N 1
ATOM 571 C CA . THR A 1 72 ? -0.710 -0.826 11.614 1.00 92.12 72 THR A CA 1
ATOM 572 C C . THR A 1 72 ? -0.852 -1.377 10.193 1.00 92.12 72 THR A C 1
ATOM 574 O O . THR A 1 72 ? 0.089 -1.328 9.391 1.00 92.12 72 THR A O 1
ATOM 577 N N . MET A 1 73 ? -2.052 -1.845 9.838 1.00 89.62 73 MET A N 1
ATOM 578 C CA . MET A 1 73 ? -2.345 -2.358 8.497 1.00 89.62 73 MET A CA 1
ATOM 579 C C . MET A 1 73 ? -2.333 -1.238 7.443 1.00 89.62 73 MET A C 1
ATOM 581 O O . MET A 1 73 ? -1.805 -1.430 6.345 1.00 89.62 73 MET A O 1
ATOM 585 N N . ALA A 1 74 ? -2.838 -0.045 7.782 1.00 88.25 74 AL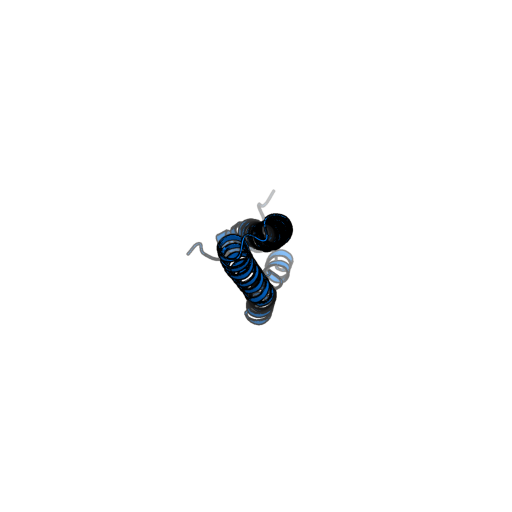A A N 1
ATOM 586 C CA . ALA A 1 74 ? -2.766 1.132 6.915 1.00 88.25 74 ALA A CA 1
ATOM 587 C C . ALA A 1 74 ? -1.315 1.546 6.638 1.00 88.25 74 ALA A C 1
ATOM 589 O O . ALA A 1 74 ? -0.932 1.704 5.478 1.00 88.25 74 ALA A O 1
ATOM 590 N N . LEU A 1 75 ? -0.491 1.669 7.682 1.00 88.56 75 LEU A N 1
ATOM 591 C CA . LEU A 1 75 ? 0.927 2.014 7.573 1.00 88.56 75 LEU A CA 1
ATOM 592 C C . LEU A 1 75 ? 1.691 1.000 6.726 1.00 88.56 75 LEU A C 1
ATOM 594 O O . LEU A 1 75 ? 2.496 1.392 5.881 1.00 88.56 75 LEU A O 1
ATOM 598 N N . THR A 1 76 ? 1.402 -0.288 6.903 1.00 87.44 76 THR A N 1
ATOM 599 C CA . THR A 1 76 ? 1.978 -1.363 6.088 1.00 87.44 76 THR A CA 1
ATOM 600 C C . THR A 1 76 ? 1.618 -1.169 4.614 1.00 87.44 76 THR A C 1
ATOM 602 O O . THR A 1 76 ? 2.508 -1.099 3.765 1.00 87.44 76 THR A O 1
ATOM 605 N N . SER A 1 77 ? 0.330 -0.990 4.303 1.00 84.75 77 SER A N 1
ATOM 606 C CA . SER A 1 77 ? -0.135 -0.756 2.929 1.00 84.75 77 SER A CA 1
ATOM 607 C C . SER A 1 77 ? 0.496 0.492 2.298 1.00 84.75 77 SER A C 1
ATOM 609 O O . SER A 1 77 ? 0.899 0.452 1.135 1.00 84.75 77 SER A O 1
ATOM 611 N N . ILE A 1 78 ? 0.596 1.594 3.047 1.00 85.38 78 ILE A N 1
ATOM 612 C CA . ILE A 1 78 ? 1.194 2.851 2.577 1.00 85.38 78 ILE A CA 1
ATOM 613 C C . ILE A 1 78 ? 2.693 2.671 2.327 1.00 85.38 78 ILE A C 1
ATOM 615 O O . ILE A 1 78 ? 3.187 3.082 1.280 1.00 85.38 78 ILE A O 1
ATOM 619 N N . SER A 1 79 ? 3.411 2.027 3.251 1.00 87.06 79 SER A N 1
ATOM 620 C CA . SER A 1 79 ? 4.859 1.813 3.148 1.00 87.06 79 SER A CA 1
ATOM 621 C C . SER A 1 79 ? 5.213 0.977 1.922 1.00 87.06 79 SER A C 1
ATOM 623 O O . SER A 1 79 ? 6.066 1.374 1.129 1.00 87.06 79 SER A O 1
ATOM 625 N N . PHE A 1 80 ? 4.510 -0.137 1.704 1.00 85.12 80 PHE A N 1
ATOM 626 C CA . PHE A 1 80 ? 4.716 -0.947 0.506 1.00 85.12 80 PHE A CA 1
ATOM 627 C C . PHE A 1 80 ? 4.321 -0.207 -0.777 1.00 85.12 80 PHE A C 1
ATOM 629 O O . PHE A 1 80 ? 5.034 -0.310 -1.777 1.00 85.12 80 PHE A O 1
ATOM 636 N N . GLY A 1 81 ? 3.232 0.569 -0.751 1.00 83.50 81 GLY A N 1
ATOM 637 C CA . GLY A 1 81 ? 2.825 1.403 -1.882 1.00 83.50 81 GLY A CA 1
ATOM 638 C C . GLY A 1 81 ? 3.893 2.435 -2.255 1.00 83.50 81 GLY A C 1
ATOM 639 O O . GLY A 1 81 ? 4.265 2.545 -3.422 1.00 83.50 81 GLY A O 1
ATOM 640 N N . LEU A 1 82 ? 4.455 3.133 -1.264 1.00 84.44 82 LEU A N 1
ATOM 641 C CA . LEU A 1 82 ? 5.552 4.085 -1.456 1.00 84.44 82 LEU A CA 1
ATOM 642 C C . LEU A 1 82 ? 6.818 3.404 -1.978 1.00 84.44 82 LEU A C 1
ATOM 644 O O . LEU A 1 82 ? 7.420 3.901 -2.928 1.00 84.44 82 LEU A O 1
ATOM 648 N N . CYS A 1 83 ? 7.205 2.254 -1.418 1.00 84.12 83 CYS A N 1
ATOM 649 C CA . CYS A 1 83 ? 8.339 1.479 -1.924 1.00 84.12 83 CYS A CA 1
ATOM 650 C C . CYS A 1 83 ? 8.150 1.084 -3.393 1.00 84.12 83 CYS A C 1
ATOM 652 O O . CYS A 1 83 ? 9.085 1.203 -4.189 1.00 84.12 83 CYS A O 1
ATOM 654 N N . ALA A 1 84 ? 6.950 0.649 -3.777 1.00 79.44 84 ALA A N 1
ATOM 655 C CA . ALA A 1 84 ? 6.667 0.300 -5.161 1.00 79.44 84 ALA A CA 1
ATOM 656 C C . ALA A 1 84 ? 6.731 1.519 -6.093 1.00 79.44 84 ALA A C 1
ATOM 658 O O . ALA A 1 84 ? 7.365 1.445 -7.144 1.00 79.44 84 ALA A O 1
ATOM 659 N N . VAL A 1 85 ? 6.165 2.660 -5.687 1.00 80.31 85 VAL A N 1
ATOM 660 C CA . VAL A 1 85 ? 6.256 3.918 -6.445 1.00 80.31 85 VAL A CA 1
ATOM 661 C C . VAL A 1 85 ? 7.714 4.357 -6.617 1.00 80.31 85 VAL A C 1
ATOM 663 O O . VAL A 1 85 ? 8.123 4.677 -7.730 1.00 80.31 85 VAL A O 1
ATOM 666 N N . LEU A 1 86 ? 8.530 4.307 -5.559 1.00 80.81 86 LEU A N 1
ATOM 667 C CA . LEU A 1 86 ? 9.963 4.621 -5.633 1.00 80.81 86 LEU A CA 1
ATOM 668 C C . LEU A 1 86 ? 10.718 3.674 -6.572 1.00 80.81 86 LEU A C 1
ATOM 670 O O . LEU A 1 86 ? 11.548 4.120 -7.362 1.00 80.81 86 LEU A O 1
ATOM 674 N N . THR A 1 87 ? 10.400 2.380 -6.526 1.00 78.06 87 THR A N 1
ATOM 675 C CA . THR A 1 87 ? 10.994 1.377 -7.423 1.00 78.06 87 THR A CA 1
ATOM 676 C C . THR A 1 87 ? 10.664 1.694 -8.880 1.00 78.06 87 THR A C 1
ATOM 678 O O . THR A 1 87 ? 11.550 1.671 -9.731 1.00 78.06 87 THR A O 1
ATOM 681 N N . ILE A 1 88 ? 9.415 2.076 -9.166 1.00 73.19 88 ILE A N 1
ATOM 682 C CA . ILE A 1 88 ? 9.003 2.528 -10.500 1.00 73.19 88 ILE A CA 1
ATOM 683 C C . ILE A 1 88 ? 9.787 3.786 -10.899 1.00 73.19 88 ILE A C 1
ATOM 685 O O . ILE A 1 88 ? 10.344 3.824 -11.993 1.00 73.19 88 ILE A O 1
ATOM 689 N N . PHE A 1 89 ? 9.899 4.786 -10.019 1.00 71.88 89 PHE A N 1
ATOM 690 C CA . PHE A 1 89 ? 10.639 6.021 -10.305 1.00 71.88 89 PHE A CA 1
ATOM 691 C C . PHE A 1 89 ? 12.117 5.796 -10.615 1.00 71.88 89 PHE A C 1
ATOM 693 O O . PHE A 1 89 ? 12.641 6.472 -11.494 1.00 71.88 89 PHE A O 1
ATOM 700 N N . ILE A 1 90 ? 12.782 4.850 -9.949 1.00 74.06 90 ILE A N 1
ATOM 701 C CA . ILE A 1 90 ? 14.175 4.479 -10.253 1.00 74.06 90 ILE A CA 1
ATOM 702 C C . ILE A 1 90 ? 14.279 3.838 -11.644 1.00 74.06 90 ILE A C 1
ATOM 704 O O . ILE A 1 90 ? 15.276 4.013 -12.346 1.00 74.06 90 ILE A O 1
ATOM 708 N N . CYS A 1 91 ? 13.239 3.129 -12.075 1.00 67.94 91 CYS A N 1
ATOM 709 C CA . CYS A 1 91 ? 13.184 2.501 -13.387 1.00 67.94 91 CYS A CA 1
ATOM 710 C C . CYS A 1 91 ? 12.763 3.451 -14.526 1.00 67.94 91 CYS A C 1
ATOM 712 O O . CYS A 1 91 ? 13.122 3.197 -15.671 1.00 67.94 91 CYS A O 1
ATOM 714 N N . ILE A 1 92 ? 12.052 4.555 -14.259 1.00 65.69 92 ILE A N 1
ATOM 715 C CA . ILE A 1 92 ? 11.657 5.546 -15.284 1.00 65.69 92 ILE A CA 1
ATOM 716 C C . ILE A 1 92 ? 12.846 6.174 -16.041 1.00 65.69 92 ILE A C 1
ATOM 718 O O . ILE A 1 92 ? 12.780 6.225 -17.268 1.00 65.69 92 ILE A O 1
ATOM 722 N N . PRO A 1 93 ? 13.943 6.647 -15.416 1.00 58.31 93 PRO A N 1
ATOM 723 C CA . PRO A 1 93 ? 15.083 7.176 -16.166 1.00 58.31 93 PRO A CA 1
ATOM 724 C C . PRO A 1 93 ? 15.753 6.111 -17.046 1.00 58.31 93 PRO A C 1
ATOM 726 O O . PRO A 1 93 ? 16.313 6.465 -18.073 1.00 58.31 93 PRO A O 1
ATOM 729 N N . GLN A 1 94 ? 15.609 4.815 -16.730 1.00 58.69 94 GLN A N 1
ATOM 730 C CA . GLN A 1 94 ? 16.038 3.727 -17.623 1.00 58.69 94 GLN A CA 1
ATOM 731 C C . GLN A 1 94 ? 15.175 3.641 -18.901 1.00 58.69 94 GLN A C 1
ATOM 733 O O . GLN A 1 94 ? 15.611 3.070 -19.897 1.00 58.69 94 GLN A O 1
ATOM 738 N N . LEU A 1 95 ? 13.964 4.211 -18.880 1.00 51.50 95 LEU A N 1
ATOM 739 C CA . LEU A 1 95 ? 13.020 4.286 -20.001 1.00 51.50 95 LEU A CA 1
ATOM 740 C C . LEU A 1 95 ? 13.035 5.634 -20.728 1.00 51.50 95 LEU A C 1
ATOM 742 O O . LEU A 1 95 ? 12.590 5.694 -21.868 1.00 51.50 95 LEU A O 1
ATOM 746 N N . ARG A 1 96 ? 13.513 6.725 -20.110 1.00 49.09 96 ARG A N 1
ATOM 747 C CA . ARG A 1 96 ? 13.511 8.057 -20.747 1.00 49.09 96 ARG A CA 1
ATOM 748 C C . ARG A 1 96 ? 14.428 8.117 -21.972 1.00 49.09 96 ARG A C 1
ATOM 750 O O . ARG A 1 96 ? 14.107 8.814 -22.924 1.00 49.09 96 ARG A O 1
ATOM 757 N N . ASP A 1 97 ? 15.487 7.312 -21.992 1.00 49.91 97 ASP A N 1
ATOM 758 C CA . ASP A 1 97 ? 16.334 7.138 -23.180 1.00 49.91 97 ASP A CA 1
ATOM 759 C C . ASP A 1 97 ? 15.654 6.278 -24.274 1.00 49.91 97 ASP A C 1
ATOM 761 O O . ASP A 1 97 ? 16.207 6.088 -25.353 1.00 49.91 97 ASP A O 1
ATOM 765 N N . TYR A 1 98 ? 14.475 5.706 -24.007 1.00 47.75 98 TYR A N 1
ATOM 766 C CA . TYR A 1 98 ? 13.703 4.865 -24.934 1.00 47.75 98 TYR A CA 1
ATOM 767 C C . TYR A 1 98 ? 12.677 5.668 -25.758 1.00 47.75 98 TYR A C 1
ATOM 769 O O . TYR A 1 98 ? 12.001 5.093 -26.604 1.00 47.75 98 TYR A O 1
ATOM 777 N N . GLY A 1 99 ? 12.526 6.974 -25.499 1.00 45.97 99 GLY A N 1
ATOM 778 C CA . GLY A 1 99 ? 11.447 7.798 -26.056 1.00 45.97 99 GLY A CA 1
ATOM 779 C C . GLY A 1 99 ? 11.878 9.158 -26.603 1.00 45.97 99 GLY A C 1
ATOM 780 O O . GLY A 1 99 ? 11.079 10.087 -26.553 1.00 45.97 99 GLY A O 1
ATOM 781 N N . VAL A 1 100 ? 13.117 9.293 -27.085 1.00 39.97 100 VAL A N 1
ATOM 782 C CA . VAL A 1 100 ? 13.509 10.436 -27.925 1.00 39.97 100 VAL A CA 1
ATOM 783 C C . VAL A 1 100 ? 13.553 9.965 -29.380 1.00 39.97 100 VAL A C 1
ATOM 785 O O . VAL A 1 100 ? 14.598 9.567 -29.886 1.00 39.97 100 VAL A O 1
ATOM 788 N N . GLU A 1 101 ? 12.379 9.978 -30.008 1.00 38.84 101 GLU A N 1
ATOM 789 C CA . GLU A 1 101 ? 12.215 10.498 -31.372 1.00 38.84 101 GLU A CA 1
ATOM 790 C C . GLU A 1 101 ? 11.573 11.886 -31.262 1.00 38.84 101 GLU A C 1
ATOM 792 O O . GLU A 1 101 ? 10.665 12.041 -30.409 1.00 38.84 101 GLU A O 1
#

Radius of gyration: 22.6 Å; chains: 1; bounding box: 60×20×57 Å

Foldseek 3Di:
DDCPPPVPPVVLVVVLCVAQPVDPVSVVVLVVVLVVLVVLLVQLVVLQVQLVVCVVVVNPVSNVVSNVSSVVSVCVSVVVVVVSVVVVVVRVVSCVVVDDD